Protein AF-S3W1J0-F1 (afdb_monomer_lite)

Radius of gyration: 17.16 Å; chains: 1; bounding box: 41×19×42 Å

Sequence (64 aa):
MTTAERLIRRGIWTGMRKGMQKGKLEGKLDDARRMLMKGIDLAMVLEITELTEEILRDNGVLES

Structure (mmCIF, N/CA/C/O backbone):
data_AF-S3W1J0-F1
#
_entry.id   AF-S3W1J0-F1
#
loop_
_atom_site.group_PDB
_atom_site.id
_atom_site.type_symbol
_ato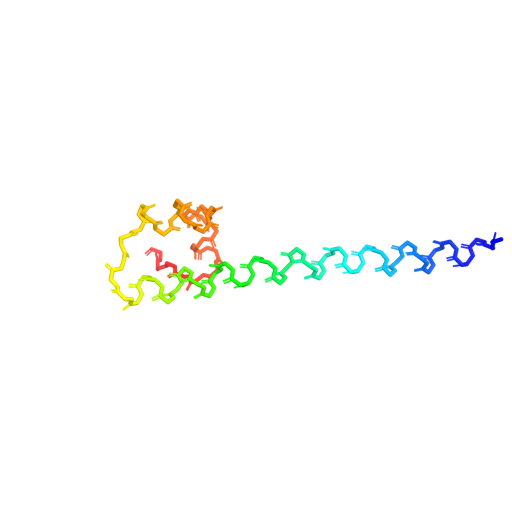m_site.label_atom_id
_atom_site.label_alt_id
_atom_site.label_comp_id
_atom_site.label_asym_id
_atom_site.label_entity_id
_atom_site.label_seq_id
_atom_site.pdbx_PDB_ins_code
_atom_site.Cartn_x
_atom_site.Cartn_y
_atom_site.Cartn_z
_atom_site.occupancy
_atom_site.B_iso_or_equiv
_atom_site.auth_seq_id
_atom_site.auth_comp_id
_atom_site.auth_asym_id
_atom_site.auth_atom_id
_atom_site.pdbx_PDB_model_num
ATOM 1 N N . MET A 1 1 ? 28.234 -6.380 -25.933 1.00 73.19 1 MET A N 1
ATOM 2 C CA . MET A 1 1 ? 26.978 -5.677 -25.603 1.00 73.19 1 MET A CA 1
ATOM 3 C C . MET A 1 1 ? 26.984 -4.319 -26.277 1.00 73.19 1 MET A C 1
ATOM 5 O O . MET A 1 1 ? 27.904 -3.546 -26.023 1.00 73.19 1 MET A O 1
ATOM 9 N N . THR A 1 2 ? 26.006 -4.041 -27.133 1.00 95.38 2 THR A N 1
ATOM 10 C CA . THR A 1 2 ? 25.877 -2.760 -27.843 1.00 95.38 2 THR A CA 1
ATOM 11 C C . THR A 1 2 ? 25.246 -1.683 -26.955 1.00 95.38 2 THR A C 1
ATOM 13 O O . THR A 1 2 ? 24.638 -1.969 -25.917 1.00 95.38 2 THR A O 1
ATOM 16 N N . THR A 1 3 ? 25.364 -0.417 -27.358 1.00 94.75 3 THR A N 1
ATOM 17 C CA . THR A 1 3 ? 24.684 0.700 -26.682 1.00 94.75 3 THR A CA 1
ATOM 18 C C . THR A 1 3 ? 23.164 0.504 -26.667 1.00 94.75 3 THR A C 1
ATOM 20 O O . THR A 1 3 ? 22.532 0.745 -25.639 1.00 94.75 3 THR A O 1
ATOM 23 N N . ALA A 1 4 ? 22.587 -0.010 -27.758 1.00 95.25 4 ALA A N 1
ATOM 24 C CA . ALA A 1 4 ? 21.156 -0.298 -27.863 1.00 95.25 4 ALA A CA 1
ATOM 25 C C . ALA A 1 4 ? 20.708 -1.385 -26.868 1.00 95.25 4 ALA A C 1
ATOM 27 O O . ALA A 1 4 ? 19.751 -1.185 -26.121 1.00 95.25 4 ALA A O 1
ATOM 28 N N . GLU A 1 5 ? 21.450 -2.492 -26.770 1.00 95.94 5 GLU A N 1
ATOM 29 C CA . GLU A 1 5 ? 21.172 -3.560 -25.797 1.00 95.94 5 GLU A CA 1
ATOM 30 C C . GLU A 1 5 ? 21.229 -3.049 -24.351 1.00 95.94 5 GLU A C 1
ATOM 32 O O . GLU A 1 5 ? 20.395 -3.413 -23.518 1.00 95.94 5 GLU A O 1
ATOM 37 N N . ARG A 1 6 ? 22.185 -2.161 -24.040 1.00 94.81 6 ARG A N 1
ATOM 38 C CA . ARG A 1 6 ? 22.310 -1.554 -22.707 1.00 94.81 6 ARG A CA 1
ATOM 39 C C . ARG A 1 6 ? 21.107 -0.669 -22.366 1.00 94.81 6 ARG A C 1
ATOM 41 O O . ARG A 1 6 ? 20.653 -0.691 -21.220 1.00 94.81 6 ARG A O 1
ATOM 48 N N . LEU A 1 7 ? 20.595 0.092 -23.336 1.00 96.69 7 LEU A N 1
ATOM 49 C CA . LEU A 1 7 ? 19.411 0.940 -23.165 1.00 96.69 7 LEU A CA 1
ATOM 50 C C . LEU A 1 7 ? 18.151 0.102 -22.934 1.00 96.69 7 LEU A C 1
ATOM 52 O O . LEU A 1 7 ? 17.444 0.345 -21.957 1.00 96.69 7 LEU A O 1
ATOM 56 N N . ILE A 1 8 ? 17.922 -0.931 -23.752 1.00 97.31 8 ILE A N 1
ATOM 57 C CA . ILE A 1 8 ? 16.780 -1.846 -23.594 1.00 97.31 8 ILE A CA 1
ATOM 58 C C . ILE A 1 8 ? 16.827 -2.515 -22.217 1.00 97.31 8 ILE A C 1
ATOM 60 O O . ILE A 1 8 ? 15.843 -2.489 -21.478 1.00 97.31 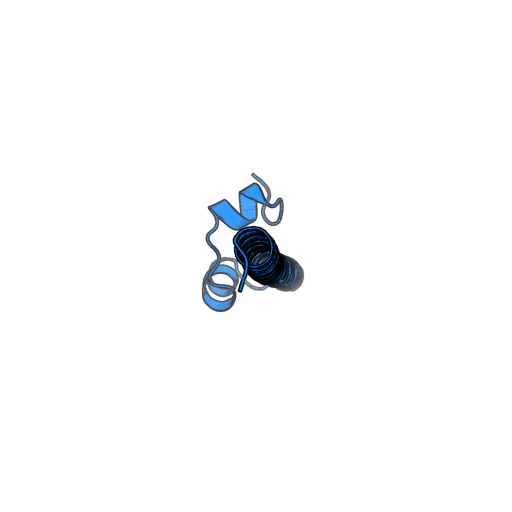8 ILE A O 1
ATOM 64 N N . ARG A 1 9 ? 17.992 -3.037 -21.813 1.00 96.06 9 ARG A N 1
ATOM 65 C CA . ARG A 1 9 ? 18.154 -3.690 -20.507 1.00 96.06 9 ARG A CA 1
ATOM 66 C C . ARG A 1 9 ? 17.864 -2.742 -19.340 1.00 96.06 9 ARG A C 1
ATOM 68 O O . ARG A 1 9 ? 17.200 -3.143 -18.386 1.00 96.06 9 ARG A O 1
ATOM 75 N N . ARG A 1 10 ? 18.319 -1.485 -19.411 1.00 95.75 10 ARG A N 1
ATOM 76 C CA . ARG A 1 10 ? 17.986 -0.454 -18.408 1.00 95.75 10 ARG A CA 1
ATOM 77 C C . ARG A 1 10 ? 16.492 -0.130 -18.391 1.00 95.75 10 ARG A C 1
ATOM 79 O O . ARG A 1 10 ? 15.927 0.014 -17.307 1.00 95.75 10 ARG A O 1
ATOM 86 N N . GLY A 1 11 ? 15.855 -0.037 -19.556 1.00 97.69 11 GLY A N 1
ATOM 87 C CA . GLY A 1 11 ? 14.416 0.206 -19.667 1.00 97.69 11 GLY A CA 1
ATOM 88 C C . GLY A 1 11 ? 13.599 -0.905 -19.010 1.00 97.69 11 GLY A C 1
ATOM 89 O O . GLY A 1 11 ? 12.778 -0.634 -18.140 1.00 97.69 11 GLY A O 1
ATOM 90 N N . ILE A 1 12 ? 13.903 -2.165 -19.333 1.00 97.94 12 ILE A N 1
ATOM 91 C CA . ILE A 1 12 ? 13.238 -3.332 -18.735 1.00 97.94 12 ILE A CA 1
ATOM 92 C C . ILE A 1 12 ? 13.436 -3.348 -17.216 1.00 97.94 12 ILE A C 1
ATOM 94 O O . ILE A 1 12 ? 12.470 -3.481 -16.469 1.00 97.94 12 ILE A O 1
ATOM 98 N N . TRP A 1 13 ? 14.671 -3.152 -16.745 1.00 97.69 13 TRP A N 1
ATOM 99 C CA . TRP A 1 13 ? 14.969 -3.173 -15.313 1.00 97.69 13 TRP A CA 1
ATOM 100 C C . TRP A 1 13 ? 14.240 -2.062 -14.547 1.00 97.69 13 TRP A C 1
ATOM 102 O O . TRP A 1 13 ? 13.651 -2.308 -13.495 1.00 97.69 13 TRP A O 1
ATOM 112 N N . THR A 1 14 ? 14.228 -0.838 -15.083 1.00 97.19 14 THR A N 1
ATOM 113 C CA . THR A 1 14 ? 13.510 0.280 -14.454 1.00 97.19 14 THR A CA 1
ATOM 114 C C . THR A 1 14 ? 11.997 0.071 -14.474 1.00 97.19 14 THR A C 1
ATOM 116 O O . THR A 1 14 ? 11.350 0.350 -13.464 1.00 97.19 14 THR A O 1
ATOM 119 N N . GLY A 1 15 ? 11.443 -0.463 -15.566 1.00 98.19 15 GLY A N 1
ATOM 120 C CA . GLY A 1 15 ? 10.031 -0.829 -15.678 1.00 98.19 15 GLY A CA 1
ATOM 121 C C . GLY A 1 15 ? 9.618 -1.886 -14.655 1.00 98.19 15 GLY A C 1
ATOM 122 O O . GLY A 1 15 ? 8.695 -1.651 -13.879 1.00 98.19 15 GLY A O 1
ATOM 123 N N . MET A 1 16 ? 10.352 -3.001 -14.578 1.00 98.31 16 MET A N 1
ATOM 124 C CA . MET A 1 16 ? 10.103 -4.062 -13.594 1.00 98.31 16 MET A CA 1
ATOM 125 C C . MET A 1 16 ? 10.171 -3.535 -12.161 1.00 98.31 16 MET A C 1
ATOM 127 O O . MET A 1 16 ? 9.290 -3.819 -11.354 1.00 98.31 16 MET A O 1
ATOM 131 N N . ARG A 1 17 ? 11.181 -2.713 -11.845 1.00 98.12 17 ARG A N 1
ATOM 132 C CA . ARG A 1 17 ? 11.332 -2.141 -10.504 1.00 98.12 17 ARG A CA 1
ATOM 133 C C . ARG A 1 17 ? 10.161 -1.225 -10.138 1.00 98.12 17 ARG A C 1
ATOM 135 O O . ARG A 1 17 ? 9.656 -1.314 -9.024 1.00 98.12 17 ARG A O 1
ATOM 142 N N . LYS A 1 18 ? 9.717 -0.366 -11.064 1.00 97.62 18 LYS A N 1
ATOM 143 C CA . LYS A 1 18 ? 8.543 0.500 -10.858 1.00 97.62 18 LYS A CA 1
ATOM 144 C C . LYS A 1 18 ? 7.265 -0.321 -10.680 1.00 97.62 18 LYS A C 1
ATOM 146 O O . LYS A 1 18 ? 6.509 -0.051 -9.754 1.00 97.62 18 LYS A O 1
ATOM 151 N N . GLY A 1 19 ? 7.054 -1.334 -11.522 1.00 98.25 19 GLY A N 1
ATOM 152 C CA . GLY A 1 19 ? 5.894 -2.224 -11.433 1.00 98.25 19 GLY A CA 1
ATOM 153 C C . GLY A 1 19 ? 5.832 -2.967 -10.100 1.00 98.25 19 GLY A C 1
ATOM 154 O O . GLY A 1 19 ? 4.795 -2.969 -9.449 1.00 98.25 19 GLY A O 1
ATOM 155 N N . MET A 1 20 ? 6.961 -3.512 -9.642 1.00 98.25 20 MET A N 1
ATOM 156 C CA . MET A 1 20 ? 7.052 -4.199 -8.351 1.00 98.25 20 MET A CA 1
ATOM 157 C C . MET A 1 20 ? 6.753 -3.266 -7.169 1.00 98.25 20 MET A C 1
ATOM 159 O O . MET A 1 20 ? 6.033 -3.654 -6.254 1.00 98.25 20 MET A O 1
ATOM 163 N N . GLN A 1 21 ? 7.270 -2.032 -7.188 1.00 97.25 21 GLN A N 1
ATOM 164 C CA . GLN A 1 21 ? 6.982 -1.047 -6.138 1.00 97.25 21 GLN A CA 1
ATOM 165 C C . GLN A 1 21 ? 5.503 -0.650 -6.122 1.00 97.25 21 GLN A C 1
ATOM 167 O O . GLN A 1 21 ? 4.897 -0.627 -5.054 1.00 97.25 21 GLN A O 1
ATOM 172 N N . LYS A 1 22 ? 4.917 -0.399 -7.300 1.00 97.12 22 LYS A N 1
ATOM 173 C CA . LYS A 1 22 ? 3.499 -0.056 -7.429 1.00 97.12 22 LYS A CA 1
ATOM 174 C C . LYS A 1 22 ? 2.599 -1.196 -6.945 1.00 97.12 22 LYS A C 1
ATOM 176 O O . LYS A 1 22 ? 1.742 -0.956 -6.108 1.00 97.12 22 LYS A O 1
ATOM 181 N N . GLY A 1 23 ? 2.862 -2.432 -7.374 1.00 98.19 23 GLY A N 1
ATOM 182 C CA . GLY A 1 23 ? 2.090 -3.599 -6.940 1.00 98.19 23 GLY A CA 1
ATOM 183 C C . GLY A 1 23 ? 2.203 -3.873 -5.436 1.00 98.19 23 GLY A C 1
ATOM 184 O O 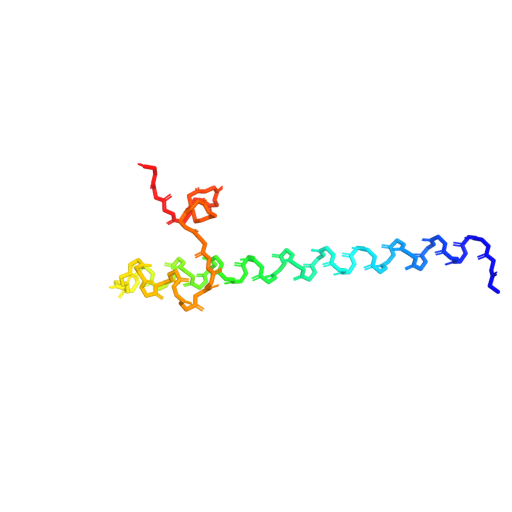. GLY A 1 23 ? 1.210 -4.207 -4.798 1.00 98.19 23 GLY A O 1
ATOM 185 N N . LYS A 1 24 ? 3.388 -3.671 -4.834 1.00 98.00 24 LYS A N 1
ATOM 186 C CA . LYS A 1 24 ? 3.556 -3.779 -3.374 1.00 98.00 24 LYS A CA 1
ATOM 187 C C . LYS A 1 24 ? 2.713 -2.736 -2.631 1.00 98.00 24 LYS A C 1
ATOM 189 O O . LYS A 1 24 ? 2.119 -3.067 -1.610 1.00 98.00 24 LYS A O 1
ATOM 194 N N . LEU A 1 25 ? 2.674 -1.495 -3.123 1.00 98.00 25 LEU A N 1
ATOM 195 C CA . LEU A 1 25 ? 1.860 -0.434 -2.527 1.00 98.00 25 LEU A CA 1
ATOM 196 C C . LEU A 1 25 ? 0.359 -0.717 -2.683 1.00 98.00 25 LEU A C 1
ATOM 198 O O . LEU A 1 25 ? -0.367 -0.637 -1.699 1.00 98.00 25 LEU A O 1
ATOM 202 N N . GLU A 1 26 ? -0.092 -1.103 -3.878 1.00 98.12 26 GLU A N 1
ATOM 203 C CA . GLU A 1 26 ? -1.495 -1.458 -4.143 1.00 98.12 26 GLU A CA 1
ATOM 204 C C . GLU A 1 26 ? -1.970 -2.609 -3.245 1.00 98.12 26 GLU A C 1
ATOM 206 O O . GLU A 1 26 ? -3.027 -2.502 -2.630 1.00 98.12 26 GLU A O 1
ATOM 211 N N . GLY A 1 27 ? -1.155 -3.658 -3.075 1.00 98.38 27 GLY A N 1
ATOM 212 C CA . GLY A 1 27 ? -1.473 -4.762 -2.164 1.00 98.38 27 GLY A CA 1
ATOM 213 C C . GLY A 1 27 ? -1.627 -4.313 -0.707 1.00 98.38 27 GLY A C 1
ATOM 214 O O . GLY A 1 27 ? -2.610 -4.664 -0.059 1.00 98.38 27 GLY A O 1
ATOM 215 N N . LYS A 1 28 ? -0.708 -3.472 -0.208 1.00 98.44 28 LYS A N 1
ATOM 216 C CA . LYS A 1 28 ? -0.801 -2.905 1.149 1.00 98.44 28 LYS A CA 1
ATOM 217 C C . LYS A 1 28 ? -2.057 -2.047 1.336 1.00 98.44 28 LYS A C 1
ATOM 219 O O . LYS A 1 28 ? -2.685 -2.118 2.388 1.00 98.44 28 LYS A O 1
ATOM 224 N N . LEU A 1 29 ? -2.430 -1.251 0.331 1.00 98.56 29 LEU A N 1
ATOM 225 C CA . LEU A 1 29 ? -3.640 -0.420 0.359 1.00 98.56 29 LEU A CA 1
ATOM 226 C C . LEU A 1 29 ? -4.916 -1.270 0.388 1.00 98.56 29 LEU A C 1
ATOM 228 O O . LEU A 1 29 ? -5.844 -0.959 1.133 1.00 98.56 29 LEU A O 1
ATOM 232 N N . ASP A 1 30 ? -4.966 -2.351 -0.389 1.00 98.50 30 ASP A N 1
ATOM 233 C CA . ASP A 1 30 ? -6.103 -3.273 -0.389 1.00 98.50 30 ASP A CA 1
ATOM 234 C C . ASP A 1 30 ? -6.250 -4.011 0.943 1.00 98.50 30 ASP A C 1
ATOM 236 O O . ASP A 1 30 ? -7.367 -4.159 1.448 1.00 98.50 30 ASP A O 1
ATOM 240 N N . ASP A 1 31 ? -5.137 -4.438 1.538 1.00 98.56 31 ASP A N 1
ATOM 241 C CA . ASP A 1 31 ? -5.146 -5.043 2.867 1.00 98.56 31 ASP A CA 1
ATOM 242 C C . ASP A 1 31 ? -5.597 -4.029 3.926 1.00 98.56 31 ASP A C 1
ATOM 244 O O . ASP A 1 31 ? -6.514 -4.337 4.689 1.00 98.56 31 ASP A O 1
ATOM 248 N N . ALA A 1 32 ? -5.080 -2.793 3.901 1.00 98.56 32 ALA A N 1
ATOM 249 C CA . ALA A 1 32 ? -5.523 -1.713 4.787 1.00 98.56 32 ALA A CA 1
ATOM 250 C C . ALA A 1 32 ? -7.040 -1.467 4.691 1.00 98.56 32 ALA A C 1
ATOM 252 O O . ALA A 1 32 ? -7.723 -1.437 5.717 1.00 98.56 32 ALA A O 1
ATOM 253 N N . ARG A 1 33 ? -7.597 -1.375 3.471 1.00 98.38 33 ARG A N 1
ATOM 254 C CA . ARG A 1 33 ? -9.051 -1.231 3.253 1.00 98.38 33 ARG A CA 1
ATOM 255 C C . ARG A 1 33 ? -9.830 -2.372 3.901 1.00 98.38 33 ARG A C 1
ATOM 257 O O . ARG A 1 33 ? -10.776 -2.129 4.647 1.00 98.38 33 ARG A O 1
ATOM 264 N N . ARG A 1 34 ? -9.437 -3.625 3.646 1.00 98.56 34 ARG A N 1
ATOM 265 C CA . ARG A 1 34 ? -10.129 -4.800 4.207 1.00 98.56 34 ARG A CA 1
ATOM 266 C C . ARG A 1 34 ? -10.017 -4.862 5.727 1.00 98.56 34 ARG A C 1
ATOM 268 O O . ARG A 1 34 ? -10.970 -5.293 6.372 1.00 98.56 34 ARG A O 1
ATOM 275 N N . MET A 1 35 ? -8.878 -4.467 6.291 1.00 98.44 35 MET A N 1
ATOM 276 C CA . MET A 1 35 ? -8.666 -4.420 7.737 1.00 98.44 35 MET A CA 1
ATOM 277 C C . MET A 1 35 ? -9.598 -3.400 8.398 1.00 98.44 35 MET A C 1
ATOM 279 O O . MET A 1 35 ? -10.320 -3.759 9.328 1.00 98.44 35 MET A O 1
ATOM 283 N N . LEU A 1 36 ? -9.667 -2.178 7.859 1.00 98.06 36 LEU A N 1
ATOM 284 C CA . LEU A 1 36 ? -10.582 -1.136 8.338 1.00 98.06 36 LEU A CA 1
ATOM 285 C C . LEU A 1 36 ? -12.050 -1.571 8.211 1.00 98.06 36 LEU A C 1
ATOM 287 O O . LEU A 1 36 ? -12.814 -1.450 9.165 1.00 98.06 36 LEU A O 1
ATOM 291 N N . MET A 1 37 ? -12.444 -2.175 7.082 1.00 97.69 37 MET A N 1
ATOM 292 C CA . MET A 1 37 ? -13.797 -2.731 6.898 1.00 97.69 37 MET A CA 1
ATOM 293 C C . MET A 1 37 ? -14.148 -3.830 7.913 1.00 97.69 37 MET A C 1
ATOM 295 O O . MET A 1 37 ? -15.322 -4.058 8.195 1.00 97.69 37 MET A O 1
ATOM 299 N N . LYS A 1 38 ? -13.145 -4.533 8.449 1.00 98.31 38 LYS A N 1
ATOM 300 C CA . LYS A 1 38 ? -13.308 -5.547 9.502 1.00 98.31 38 LYS A CA 1
ATOM 301 C C . LYS A 1 38 ? -13.303 -4.955 10.915 1.00 98.31 38 LYS A C 1
ATOM 303 O O . LYS A 1 38 ? -13.404 -5.717 11.872 1.00 98.31 38 LYS A O 1
ATOM 308 N N . GLY A 1 39 ? -13.205 -3.632 11.047 1.00 97.81 39 GLY A N 1
ATOM 309 C CA . GLY A 1 39 ? -13.199 -2.933 12.329 1.00 97.81 39 GLY A CA 1
ATOM 310 C C . GLY A 1 39 ? -11.851 -2.951 13.051 1.00 97.81 39 GLY A C 1
ATOM 311 O O . GLY A 1 39 ? -11.823 -2.690 14.249 1.00 97.81 39 GLY A O 1
ATOM 312 N N . ILE A 1 40 ? -10.749 -3.267 12.358 1.00 98.31 40 ILE A N 1
ATOM 313 C CA . ILE A 1 40 ? -9.401 -3.102 12.922 1.00 98.31 40 ILE A CA 1
ATOM 314 C C . ILE A 1 40 ? -9.114 -1.604 13.031 1.00 98.31 40 ILE A C 1
ATOM 316 O O . ILE A 1 40 ? -9.399 -0.846 12.101 1.00 98.31 40 ILE A O 1
ATOM 320 N N . ASP A 1 41 ? -8.575 -1.177 14.171 1.00 98.06 41 ASP A N 1
ATOM 321 C CA . ASP A 1 41 ? -8.303 0.229 14.434 1.00 98.06 41 ASP A CA 1
ATOM 322 C C . ASP A 1 41 ? -7.193 0.787 13.530 1.00 98.06 41 ASP A C 1
ATOM 324 O O . ASP A 1 41 ? -6.294 0.074 13.076 1.00 98.06 41 ASP A O 1
ATOM 328 N N . LEU A 1 42 ? -7.258 2.096 13.275 1.00 98.06 42 LEU A N 1
ATOM 329 C CA . LEU A 1 42 ? -6.331 2.768 12.369 1.00 98.06 42 LEU A CA 1
ATOM 330 C C . LEU A 1 42 ? -4.869 2.622 12.817 1.00 98.06 42 LEU A C 1
ATOM 332 O O . LEU A 1 42 ? -4.007 2.427 11.966 1.00 98.06 42 LEU A O 1
ATOM 336 N N . ALA A 1 43 ? -4.575 2.680 14.119 1.00 98.31 43 ALA A N 1
ATOM 337 C CA . ALA A 1 43 ? -3.199 2.585 14.602 1.00 98.31 43 ALA A CA 1
ATOM 338 C C . ALA A 1 43 ? -2.588 1.217 14.259 1.00 98.31 43 ALA A C 1
ATOM 340 O O . ALA A 1 43 ? -1.491 1.159 13.701 1.00 98.31 43 ALA A O 1
ATOM 341 N N . MET A 1 44 ? -3.337 0.135 14.483 1.00 98.50 44 MET A N 1
ATOM 342 C CA . MET A 1 44 ? -2.921 -1.217 14.116 1.00 98.50 44 MET A CA 1
ATOM 343 C C . MET A 1 44 ? -2.795 -1.404 12.598 1.00 98.50 44 MET A C 1
ATOM 345 O O . MET A 1 44 ? -1.882 -2.087 12.132 1.00 98.50 44 MET A O 1
ATOM 349 N N . VAL A 1 45 ? -3.670 -0.782 11.799 1.00 98.56 45 VAL A N 1
ATOM 350 C CA . VAL A 1 45 ? -3.552 -0.806 10.330 1.00 98.56 45 VAL A CA 1
ATOM 351 C C . VAL A 1 45 ? -2.260 -0.135 9.867 1.00 98.56 45 VAL A C 1
ATOM 353 O O . VAL A 1 45 ? -1.542 -0.712 9.047 1.00 98.56 45 VAL A O 1
ATOM 356 N N . LEU A 1 46 ? -1.945 1.056 10.384 1.00 98.50 46 LEU A N 1
ATOM 357 C CA . LEU A 1 46 ? -0.722 1.785 10.035 1.00 98.50 46 LEU A CA 1
ATOM 358 C C . LEU A 1 46 ? 0.531 0.993 10.436 1.00 98.50 46 LEU A C 1
ATOM 360 O O . LEU A 1 46 ? 1.470 0.900 9.647 1.00 98.50 46 LEU A O 1
ATOM 364 N N . GLU A 1 47 ? 0.516 0.361 11.613 1.00 98.44 47 GLU A N 1
ATOM 365 C CA . GLU A 1 47 ? 1.611 -0.485 12.097 1.00 98.44 47 GLU A CA 1
ATOM 366 C C . GLU A 1 47 ? 1.836 -1.711 11.198 1.00 98.44 47 GLU A C 1
ATOM 368 O O . GLU A 1 47 ? 2.941 -1.918 10.701 1.00 98.44 47 GLU A O 1
ATOM 373 N N . ILE A 1 48 ? 0.792 -2.505 10.934 1.00 98.19 48 ILE A N 1
ATOM 374 C CA . ILE A 1 48 ? 0.912 -3.769 10.186 1.00 98.19 48 ILE A CA 1
ATOM 375 C C . ILE A 1 48 ? 1.243 -3.528 8.711 1.00 98.19 48 ILE A C 1
ATOM 377 O O . ILE A 1 48 ? 2.041 -4.254 8.116 1.00 98.19 48 ILE A O 1
ATOM 381 N N . THR A 1 49 ? 0.609 -2.533 8.091 1.00 97.94 49 THR A N 1
ATOM 382 C CA . THR A 1 49 ? 0.807 -2.256 6.661 1.00 97.94 49 THR A CA 1
ATOM 383 C C . THR A 1 49 ? 2.049 -1.406 6.401 1.00 97.94 49 THR A C 1
ATOM 385 O O . THR A 1 49 ? 2.505 -1.322 5.256 1.00 97.94 49 THR A O 1
ATOM 388 N N . GLU A 1 50 ? 2.634 -0.812 7.446 1.00 98.12 50 GLU A N 1
ATOM 389 C CA . GLU A 1 50 ? 3.704 0.190 7.374 1.00 98.12 50 GLU A CA 1
ATOM 390 C C . GLU A 1 50 ? 3.340 1.351 6.427 1.00 98.12 50 GLU A C 1
ATOM 392 O O . GLU A 1 50 ? 4.187 1.870 5.693 1.00 98.12 50 GLU A O 1
ATOM 397 N N . LEU A 1 51 ? 2.054 1.698 6.357 1.00 97.94 51 LEU A N 1
ATOM 398 C CA . LEU A 1 51 ? 1.565 2.845 5.602 1.00 97.94 51 LEU A CA 1
ATOM 399 C C . LEU A 1 51 ? 1.420 4.045 6.534 1.00 97.94 51 LEU A C 1
ATOM 401 O O . LEU A 1 51 ? 1.278 3.901 7.745 1.00 97.94 51 LEU A O 1
ATOM 405 N N . THR A 1 52 ? 1.447 5.242 5.956 1.00 98.19 52 THR A N 1
ATOM 406 C CA . THR A 1 52 ? 1.123 6.476 6.673 1.00 98.19 52 THR A CA 1
ATOM 407 C C . THR A 1 52 ? -0.329 6.858 6.426 1.00 98.19 52 THR A C 1
ATOM 409 O O . THR A 1 52 ? -0.924 6.480 5.415 1.00 98.19 52 THR A O 1
ATOM 412 N N . GLU A 1 53 ? -0.896 7.650 7.332 1.00 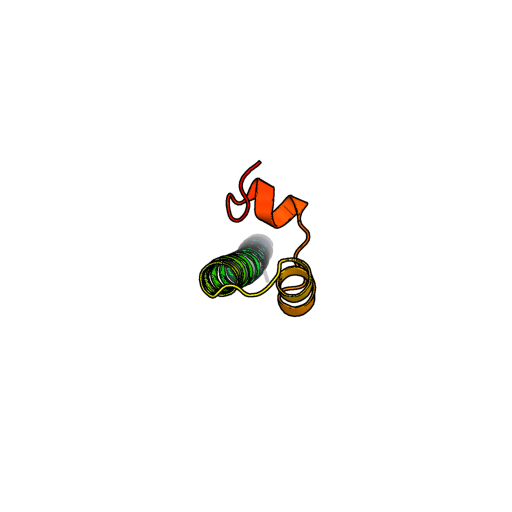97.56 53 GLU A N 1
ATOM 413 C CA . GLU A 1 53 ? -2.262 8.153 7.181 1.00 97.56 53 GLU A CA 1
ATOM 414 C C . GLU A 1 53 ? -2.429 8.991 5.902 1.00 97.56 53 GLU A C 1
ATOM 416 O O . GLU A 1 53 ? -3.422 8.844 5.196 1.00 97.56 53 GLU A O 1
ATOM 421 N N . GLU A 1 54 ? -1.426 9.804 5.558 1.00 97.75 54 GLU A N 1
ATOM 422 C CA . GLU A 1 54 ? -1.377 10.576 4.308 1.00 97.75 54 GLU A CA 1
ATOM 423 C C . GLU A 1 54 ? -1.506 9.667 3.080 1.00 97.75 54 GLU A C 1
ATOM 425 O O . GLU A 1 54 ? -2.370 9.890 2.239 1.00 97.75 54 GLU A O 1
ATOM 430 N N . ILE A 1 55 ? -0.740 8.568 3.024 1.00 97.50 55 ILE A N 1
ATOM 431 C CA . ILE A 1 55 ? -0.830 7.604 1.918 1.00 97.50 55 ILE A CA 1
ATOM 432 C C . ILE A 1 55 ? -2.232 6.992 1.840 1.00 97.50 55 ILE A C 1
ATOM 434 O O . ILE A 1 55 ? -2.757 6.799 0.742 1.00 97.50 55 ILE A O 1
ATOM 438 N N . LEU A 1 56 ? -2.853 6.682 2.978 1.00 97.88 56 LEU A N 1
ATOM 439 C CA . LEU A 1 56 ? -4.215 6.155 2.992 1.00 97.88 56 LEU A CA 1
ATOM 440 C C . LEU A 1 56 ? -5.234 7.182 2.471 1.00 97.88 56 LEU A C 1
ATOM 442 O O . LEU A 1 56 ? -6.115 6.806 1.698 1.00 97.88 56 LEU A O 1
ATOM 446 N N . ARG A 1 57 ? -5.102 8.461 2.839 1.00 97.00 57 ARG A N 1
ATOM 447 C CA . ARG A 1 57 ? -5.966 9.556 2.360 1.00 97.00 57 ARG A CA 1
ATOM 448 C C . ARG A 1 57 ? -5.781 9.813 0.864 1.00 97.00 57 ARG A C 1
ATOM 450 O O . ARG A 1 57 ? -6.758 9.782 0.120 1.00 97.00 57 ARG A O 1
ATOM 457 N N . ASP A 1 58 ? -4.539 9.941 0.401 1.00 97.38 58 ASP A N 1
ATOM 458 C CA . ASP A 1 58 ? -4.195 10.174 -1.011 1.00 97.38 58 ASP A CA 1
ATOM 459 C C . ASP A 1 58 ? -4.707 9.067 -1.943 1.00 97.38 58 ASP A C 1
ATOM 461 O O . ASP A 1 58 ? -4.944 9.289 -3.131 1.00 97.38 58 ASP A O 1
ATOM 465 N N . ASN A 1 59 ? -4.882 7.858 -1.404 1.00 96.62 59 ASN A N 1
ATOM 466 C CA . ASN A 1 59 ? -5.362 6.692 -2.141 1.00 96.62 59 ASN A CA 1
ATOM 467 C C . ASN A 1 59 ? -6.827 6.335 -1.824 1.00 96.62 59 ASN A C 1
ATOM 469 O O . ASN A 1 59 ? -7.277 5.234 -2.166 1.00 96.62 59 ASN A O 1
ATOM 473 N N . GLY A 1 60 ? -7.573 7.233 -1.170 1.00 95.56 60 GLY A N 1
ATOM 474 C CA . GLY A 1 60 ? -9.004 7.075 -0.895 1.00 95.56 60 GLY A CA 1
ATOM 475 C C . GLY A 1 60 ? -9.346 5.867 -0.018 1.00 95.56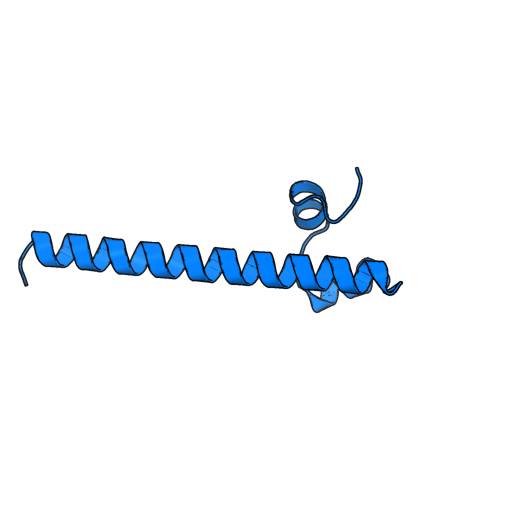 60 GLY A C 1
ATOM 476 O O . GLY A 1 60 ? -10.412 5.276 -0.167 1.00 95.56 60 GLY A O 1
ATOM 477 N N . VAL A 1 61 ? -8.415 5.430 0.834 1.00 96.56 61 VAL A N 1
ATOM 478 C CA . VAL A 1 61 ? -8.658 4.401 1.859 1.00 96.56 61 VAL A CA 1
ATOM 479 C C . VAL A 1 61 ? -9.314 5.019 3.091 1.00 96.56 61 VAL A C 1
ATOM 481 O O . VAL A 1 61 ? -10.186 4.400 3.693 1.00 96.56 61 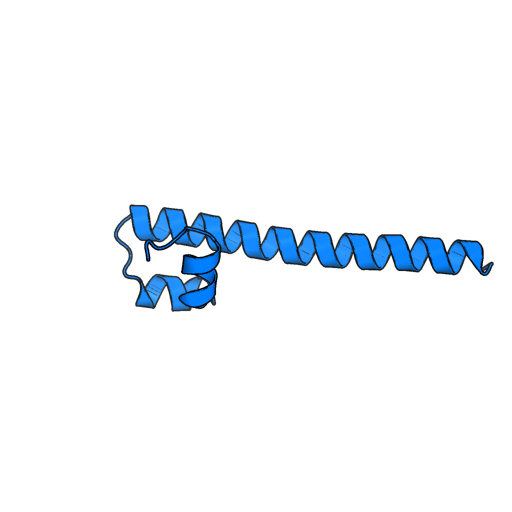VAL A O 1
ATOM 484 N N . LEU A 1 62 ? -8.892 6.230 3.452 1.00 93.62 62 LEU A N 1
ATOM 485 C CA . LEU A 1 62 ? -9.509 7.038 4.496 1.00 93.62 62 LEU A CA 1
ATOM 486 C C . LEU A 1 62 ? -10.257 8.201 3.857 1.00 93.62 62 LEU A C 1
ATOM 488 O O . LEU A 1 62 ? -9.768 8.804 2.899 1.00 93.62 62 LEU A O 1
ATOM 492 N N . GLU A 1 63 ? -11.426 8.523 4.403 1.00 83.38 63 GLU A N 1
ATOM 493 C CA . GLU A 1 63 ? -12.109 9.764 4.050 1.00 83.38 63 GLU A CA 1
ATOM 494 C C . GLU A 1 63 ? -11.365 10.970 4.642 1.00 83.38 63 GLU A C 1
ATOM 496 O O . GLU A 1 63 ? -10.626 10.849 5.625 1.00 83.38 63 GLU A O 1
ATOM 501 N N . SER A 1 64 ? -11.505 12.119 3.975 1.00 60.00 64 SER A N 1
ATOM 502 C CA . SER A 1 64 ? -10.882 13.383 4.386 1.00 60.00 64 SER A CA 1
ATOM 503 C C . SER A 1 64 ? -11.495 13.911 5.676 1.00 60.00 64 SER A C 1
ATOM 505 O O . SER A 1 64 ? -12.737 14.016 5.721 1.00 60.00 64 SER A O 1
#

Foldseek 3Di:
DDPVVVVVVVVVVVVVVVVVVVVLLVVLLVVLLVCVVVVNDPVVSCVVSVDDPVSCPVVVSDPD

Secondary structure (DSSP, 8-state):
--HHHHHHHHHHHHHHHHHHHHHHHHHHHHHHHHHHHTT--HHHHHHHHT--HHHHHHTTSS--

pLDDT: mean 96.36, std 5.85, range [60.0, 98.56]

Organism: NCBI:txid1193011